Protein AF-A0A7V9I199-F1 (afdb_monomer_lite)

Radius of gyration: 19.9 Å; chains: 1; bounding box: 61×37×29 Å

Foldseek 3Di:
DVVVVVVVVVVVVVVVVVLQDWDWDWDFDADDDPNDTQGKIWIWTDGGQKIWIWIDTPNDIKIWIAGNVVRDIDIDD

Sequence (77 aa):
MRLRTAMVTMGLMACASVASADVKLVAQMTGKMMGMNPSGETVTYIKGNKMRSDQ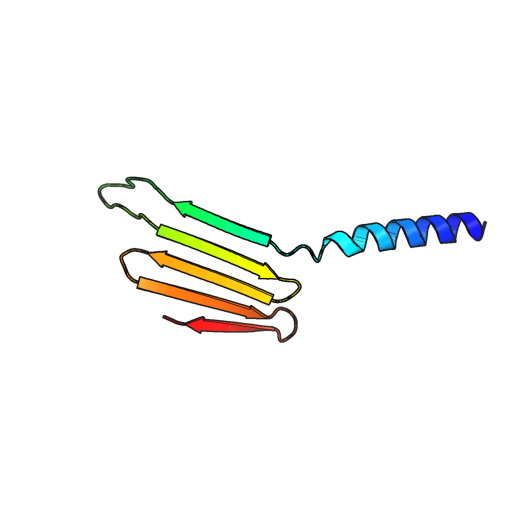TMGGNQMSTFMDVDSGEMITLN

Structure (mmCIF, N/CA/C/O backbone):
data_AF-A0A7V9I199-F1
#
_entry.id   AF-A0A7V9I199-F1
#
loop_
_atom_site.group_PDB
_atom_site.id
_atom_site.type_symbol
_atom_site.label_atom_id
_atom_site.label_alt_id
_atom_site.label_comp_id
_atom_site.label_asym_id
_atom_site.label_entity_id
_atom_site.label_seq_id
_atom_site.pdbx_PDB_ins_code
_atom_site.Cartn_x
_atom_site.Cartn_y
_atom_site.Cartn_z
_atom_site.occupancy
_atom_site.B_iso_or_equiv
_atom_site.auth_seq_id
_atom_site.auth_comp_id
_atom_site.auth_asym_id
_atom_site.auth_atom_id
_atom_site.pdbx_PDB_model_num
ATOM 1 N N . MET A 1 1 ? 39.353 -11.509 -3.565 1.00 60.50 1 MET A N 1
ATOM 2 C CA . MET A 1 1 ? 38.441 -10.455 -4.075 1.00 60.50 1 MET A CA 1
ATOM 3 C C . MET A 1 1 ? 37.021 -10.970 -4.337 1.00 60.50 1 MET A C 1
ATOM 5 O O . MET A 1 1 ? 36.097 -10.339 -3.857 1.00 60.50 1 MET A O 1
ATOM 9 N N . ARG A 1 2 ? 36.838 -12.138 -4.979 1.00 72.06 2 ARG A N 1
ATOM 10 C CA . ARG A 1 2 ? 35.518 -12.728 -5.314 1.00 72.06 2 ARG A CA 1
ATOM 11 C C . ARG A 1 2 ? 34.582 -13.004 -4.120 1.00 72.06 2 ARG A C 1
ATOM 13 O O . ARG A 1 2 ? 33.380 -12.807 -4.234 1.00 72.06 2 ARG A O 1
ATOM 20 N N . LEU A 1 3 ? 35.130 -13.402 -2.967 1.00 73.44 3 LEU A N 1
ATOM 21 C CA . LEU A 1 3 ? 34.338 -13.684 -1.758 1.00 73.44 3 LEU A CA 1
ATOM 22 C C . LEU A 1 3 ? 33.699 -12.420 -1.154 1.00 73.44 3 LEU A C 1
ATOM 24 O O . LEU A 1 3 ? 32.571 -12.458 -0.675 1.00 73.44 3 LEU A O 1
ATOM 28 N N . ARG A 1 4 ? 34.405 -11.283 -1.223 1.00 76.69 4 ARG A N 1
ATOM 29 C CA . ARG A 1 4 ? 33.905 -9.996 -0.718 1.00 76.69 4 ARG A CA 1
ATOM 30 C C . ARG A 1 4 ? 32.762 -9.472 -1.582 1.00 76.69 4 ARG A C 1
ATOM 32 O O . ARG A 1 4 ? 31.765 -9.013 -1.043 1.00 76.69 4 ARG A O 1
ATOM 39 N N . THR A 1 5 ? 32.880 -9.595 -2.904 1.00 79.56 5 THR A N 1
ATOM 40 C CA . THR A 1 5 ? 31.801 -9.234 -3.831 1.00 79.5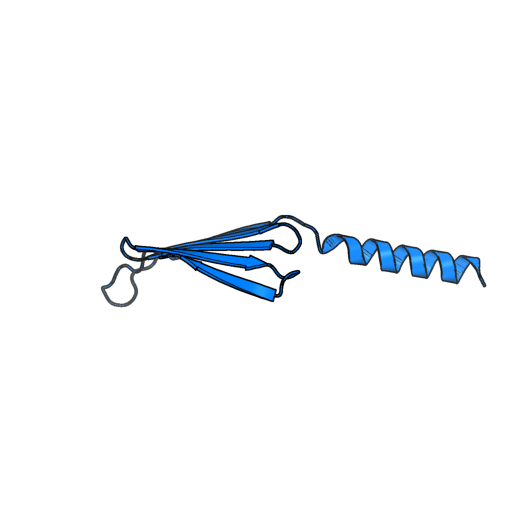6 5 THR A CA 1
ATOM 41 C C . THR A 1 5 ? 30.563 -10.098 -3.612 1.00 79.56 5 THR A C 1
ATOM 43 O O . THR A 1 5 ? 29.472 -9.554 -3.522 1.00 79.56 5 THR A O 1
ATOM 46 N N . ALA A 1 6 ? 30.725 -11.413 -3.422 1.00 78.19 6 ALA A N 1
ATOM 47 C CA . ALA A 1 6 ? 29.600 -12.313 -3.162 1.00 78.19 6 ALA A CA 1
ATOM 48 C C . ALA A 1 6 ? 28.828 -11.958 -1.876 1.00 78.19 6 ALA A C 1
ATOM 50 O O . ALA A 1 6 ? 27.599 -11.956 -1.879 1.00 78.19 6 ALA A O 1
ATOM 51 N N . MET A 1 7 ? 29.534 -11.607 -0.794 1.00 82.12 7 MET A N 1
ATOM 52 C CA . MET A 1 7 ? 28.891 -11.178 0.455 1.00 82.12 7 MET A CA 1
ATOM 53 C C . MET A 1 7 ? 28.133 -9.858 0.302 1.00 82.12 7 MET A C 1
ATOM 55 O O . MET A 1 7 ? 27.018 -9.736 0.801 1.00 82.12 7 MET A O 1
ATOM 59 N N . VAL A 1 8 ? 28.701 -8.888 -0.421 1.00 83.19 8 VAL A N 1
ATOM 60 C CA . VAL A 1 8 ? 28.032 -7.607 -0.691 1.00 83.19 8 VAL A CA 1
ATOM 61 C C . VAL A 1 8 ? 26.767 -7.821 -1.525 1.00 83.19 8 VAL A C 1
ATOM 63 O O . VAL A 1 8 ? 25.716 -7.284 -1.186 1.00 83.19 8 VAL A O 1
ATOM 66 N N . THR A 1 9 ? 26.828 -8.655 -2.566 1.00 81.12 9 THR A N 1
ATOM 67 C CA . THR A 1 9 ? 25.663 -8.968 -3.404 1.00 81.12 9 THR A CA 1
ATOM 68 C C . THR A 1 9 ? 24.559 -9.684 -2.620 1.00 81.12 9 THR A C 1
ATOM 70 O O . THR A 1 9 ? 23.393 -9.326 -2.764 1.00 81.12 9 THR A O 1
ATOM 73 N N . MET A 1 10 ? 24.899 -10.641 -1.749 1.00 79.88 10 MET A N 1
ATOM 74 C CA . MET A 1 10 ? 23.907 -11.305 -0.889 1.00 79.88 10 MET A CA 1
ATOM 75 C C . MET A 1 10 ? 23.277 -10.348 0.129 1.00 79.88 10 MET A C 1
ATOM 77 O O . MET A 1 10 ? 22.066 -10.398 0.333 1.00 79.88 10 MET A O 1
ATOM 81 N N . GLY A 1 11 ? 24.063 -9.443 0.721 1.00 80.69 11 GLY A N 1
ATOM 82 C CA . GLY A 1 11 ? 23.539 -8.416 1.625 1.00 80.69 11 GLY A CA 1
ATOM 83 C C . GLY A 1 11 ? 22.549 -7.475 0.933 1.00 80.69 11 GLY A C 1
ATOM 84 O O . GLY A 1 11 ? 21.495 -7.174 1.484 1.00 80.69 11 GLY A O 1
ATOM 85 N N . LEU A 1 12 ? 22.842 -7.072 -0.307 1.00 76.38 12 LEU A N 1
ATOM 86 C CA . LEU A 1 12 ? 21.945 -6.241 -1.116 1.00 76.38 12 LEU A CA 1
ATOM 87 C C . LEU A 1 12 ? 20.622 -6.944 -1.454 1.00 76.38 12 LEU A C 1
ATOM 89 O O . LEU A 1 12 ? 19.571 -6.313 -1.373 1.00 76.38 12 LEU A O 1
ATOM 93 N N . MET A 1 13 ? 20.644 -8.241 -1.781 1.00 73.81 13 MET A N 1
ATOM 94 C CA . MET A 1 13 ? 19.407 -8.985 -2.059 1.00 73.81 13 MET A CA 1
ATOM 95 C C . MET A 1 13 ? 18.545 -9.203 -0.808 1.00 73.81 13 MET A C 1
ATOM 97 O O . MET A 1 13 ? 17.322 -9.145 -0.900 1.00 73.81 13 MET A O 1
ATOM 101 N N . ALA A 1 14 ? 19.158 -9.393 0.364 1.00 72.38 14 ALA A N 1
ATOM 102 C CA . ALA A 1 14 ? 18.425 -9.533 1.625 1.00 72.38 14 ALA A CA 1
ATOM 103 C C . ALA A 1 14 ? 17.678 -8.245 2.024 1.00 72.38 14 ALA A C 1
ATOM 105 O O . ALA A 1 14 ? 16.606 -8.306 2.618 1.00 72.38 14 ALA A O 1
ATOM 106 N N . CYS A 1 15 ? 18.199 -7.071 1.660 1.00 66.56 15 CYS A N 1
ATOM 107 C CA . CYS A 1 15 ? 17.511 -5.798 1.886 1.00 66.56 15 CYS A CA 1
ATOM 108 C C . CYS A 1 15 ? 16.342 -5.558 0.917 1.00 66.56 15 CYS A C 1
ATOM 110 O O . CYS A 1 15 ? 15.475 -4.745 1.213 1.00 66.56 15 CYS A O 1
ATOM 112 N N . ALA A 1 16 ? 16.292 -6.241 -0.230 1.00 63.38 16 ALA A N 1
ATOM 113 C CA . ALA A 1 16 ? 15.214 -6.075 -1.206 1.00 63.38 16 ALA A CA 1
ATOM 114 C C . ALA A 1 16 ? 13.947 -6.880 -0.852 1.00 63.38 16 ALA A C 1
ATOM 116 O O . ALA A 1 16 ? 12.867 -6.576 -1.351 1.00 63.38 16 ALA A O 1
ATOM 117 N N . SER A 1 17 ? 14.040 -7.883 0.031 1.00 59.62 17 SER A N 1
ATOM 118 C CA . SER A 1 17 ? 12.905 -8.757 0.366 1.00 59.62 17 SER A CA 1
ATOM 119 C C . SER A 1 17 ? 11.908 -8.158 1.364 1.00 59.62 17 SER A C 1
ATOM 121 O O . SER A 1 17 ? 10.824 -8.707 1.538 1.00 59.62 17 SER A O 1
ATOM 123 N N . VAL A 1 18 ? 12.230 -7.036 2.021 1.00 57.62 18 VAL A N 1
ATOM 124 C CA . VAL A 1 18 ? 11.316 -6.384 2.984 1.00 57.62 18 VAL A CA 1
ATOM 125 C C . VAL A 1 18 ? 10.150 -5.642 2.317 1.00 57.62 18 VAL A C 1
ATOM 127 O O . VAL A 1 18 ? 9.237 -5.202 3.008 1.00 57.62 18 VAL A O 1
ATOM 130 N N . ALA A 1 19 ? 10.136 -5.535 0.984 1.00 57.62 19 ALA A N 1
ATOM 131 C CA . ALA A 1 19 ? 9.062 -4.882 0.233 1.00 57.62 19 ALA A CA 1
ATOM 132 C C . ALA A 1 19 ? 7.767 -5.719 0.116 1.00 57.62 19 ALA A C 1
ATOM 134 O O . ALA A 1 19 ? 6.776 -5.224 -0.406 1.00 57.62 19 ALA A O 1
ATOM 135 N N . SER A 1 20 ? 7.749 -6.964 0.612 1.00 60.75 20 SER A N 1
ATOM 136 C CA . SER A 1 20 ? 6.603 -7.888 0.520 1.00 60.75 20 SER A CA 1
ATOM 137 C C . SER A 1 20 ? 5.892 -8.113 1.863 1.00 60.75 20 SER A C 1
ATOM 139 O O . SER A 1 20 ? 5.411 -9.214 2.140 1.00 60.75 20 SER A O 1
ATOM 141 N N . ALA A 1 21 ? 5.859 -7.107 2.736 1.00 64.56 21 ALA A N 1
ATOM 142 C CA . ALA A 1 21 ? 5.072 -7.188 3.960 1.00 64.56 21 ALA A CA 1
ATOM 143 C C . ALA A 1 21 ? 3.603 -6.862 3.660 1.00 64.56 21 ALA A C 1
ATOM 145 O O . ALA A 1 21 ? 3.299 -5.807 3.106 1.00 64.56 21 ALA A O 1
ATOM 146 N N . ASP A 1 22 ? 2.692 -7.748 4.059 1.00 76.00 22 ASP A N 1
ATOM 147 C CA . ASP A 1 22 ? 1.264 -7.450 4.034 1.00 76.00 22 ASP A CA 1
ATOM 148 C C . ASP A 1 22 ? 0.956 -6.419 5.128 1.00 76.00 22 ASP A C 1
ATOM 150 O O . ASP A 1 22 ? 1.207 -6.658 6.312 1.00 76.00 22 ASP A O 1
ATOM 154 N N . VAL A 1 23 ? 0.407 -5.266 4.749 1.00 81.19 23 VAL A N 1
ATOM 155 C CA . VAL A 1 23 ? 0.112 -4.163 5.668 1.00 81.19 23 VAL A CA 1
ATOM 156 C C . VAL A 1 23 ? -1.381 -3.876 5.671 1.00 81.19 23 VAL A C 1
ATOM 158 O O . VAL A 1 23 ? -2.010 -3.736 4.625 1.00 81.19 23 VAL A O 1
ATOM 161 N N . LYS A 1 24 ? -1.951 -3.734 6.868 1.00 86.56 24 LYS A N 1
ATOM 162 C CA . LYS A 1 24 ? -3.279 -3.150 7.065 1.00 86.56 24 LYS A CA 1
ATOM 163 C C . LYS A 1 24 ? -3.120 -1.780 7.714 1.00 86.56 24 LYS A C 1
ATOM 165 O O . LYS A 1 24 ? -2.715 -1.687 8.869 1.00 86.56 24 LYS A O 1
ATOM 170 N N . LEU A 1 25 ? -3.466 -0.731 6.982 1.00 81.88 25 LEU A N 1
ATOM 171 C CA . LEU A 1 25 ? -3.565 0.633 7.482 1.00 81.88 25 LEU A CA 1
ATOM 172 C C . LEU A 1 25 ? -5.025 0.921 7.819 1.00 81.88 25 LEU A C 1
ATOM 174 O O . LEU A 1 25 ? -5.901 0.759 6.976 1.00 81.88 25 LEU A O 1
ATOM 178 N N . VAL A 1 26 ? -5.283 1.346 9.051 1.00 83.94 26 VAL A N 1
ATOM 179 C CA . VAL A 1 26 ? -6.604 1.812 9.484 1.00 83.94 26 VAL A CA 1
ATOM 180 C C . VAL A 1 26 ? -6.453 3.280 9.853 1.00 83.94 26 VAL A C 1
ATOM 182 O O . VAL A 1 26 ? -5.822 3.609 10.855 1.00 83.94 26 VAL A O 1
ATOM 185 N N . ALA A 1 27 ? -6.993 4.163 9.021 1.00 77.06 27 ALA A N 1
ATOM 186 C CA . ALA A 1 27 ? -7.041 5.594 9.262 1.00 77.06 27 ALA A CA 1
ATOM 187 C C . ALA A 1 27 ? -8.456 5.963 9.712 1.00 77.06 27 ALA A C 1
ATOM 189 O O . ALA A 1 27 ? -9.393 6.008 8.915 1.00 77.06 27 ALA A O 1
ATOM 190 N N . GLN A 1 28 ? -8.608 6.213 11.010 1.00 74.25 28 GLN A N 1
ATOM 191 C CA . GLN A 1 28 ? -9.852 6.719 11.580 1.00 74.25 28 GLN A CA 1
ATOM 192 C C . GLN A 1 28 ? -9.747 8.237 11.694 1.00 74.25 28 GLN A C 1
ATOM 194 O O . GLN A 1 28 ? -8.961 8.757 12.487 1.00 74.25 28 GLN A O 1
ATOM 199 N N . MET A 1 29 ? -10.528 8.959 10.891 1.00 69.25 29 MET A N 1
ATOM 200 C CA . MET A 1 29 ? -10.682 10.401 11.048 1.00 69.25 29 MET A CA 1
ATOM 201 C C . MET A 1 29 ? -11.852 10.668 11.989 1.00 69.25 29 MET A C 1
ATOM 203 O O . MET A 1 29 ? -13.019 10.510 11.634 1.00 69.25 29 MET A O 1
ATOM 207 N N . THR A 1 30 ? -11.519 11.085 13.209 1.00 63.78 30 THR A N 1
ATOM 208 C CA . THR A 1 30 ? -12.480 11.567 14.202 1.00 63.78 30 THR A CA 1
ATOM 209 C C . THR A 1 30 ? -12.191 13.033 14.494 1.00 63.78 30 THR A C 1
ATOM 211 O O . THR A 1 30 ? -11.122 13.367 15.002 1.00 63.78 30 THR A O 1
ATOM 214 N N . GLY A 1 31 ? -13.126 13.927 14.185 1.00 59.19 31 GLY A N 1
ATOM 215 C CA . GLY A 1 31 ? -12.972 15.347 14.487 1.00 59.19 31 GLY A CA 1
ATOM 216 C C . GLY A 1 31 ? -14.189 16.161 14.071 1.00 59.19 31 GLY A C 1
ATOM 217 O O . GLY A 1 31 ? -14.824 15.870 13.062 1.00 59.19 31 GLY A O 1
ATOM 218 N N . LYS A 1 32 ? -14.507 17.201 14.847 1.00 58.59 32 LYS A N 1
ATOM 219 C CA . LYS A 1 32 ? -15.501 18.215 14.474 1.00 58.59 32 LYS A CA 1
ATOM 220 C C . LYS A 1 32 ? -14.807 19.293 13.647 1.00 58.59 32 LYS A C 1
ATOM 222 O O . LYS A 1 32 ? -14.322 20.275 14.202 1.00 58.59 32 LYS A O 1
ATOM 227 N N . MET A 1 33 ? -14.737 19.117 12.331 1.00 55.75 33 MET A N 1
ATOM 228 C CA . MET A 1 33 ? -14.353 20.215 11.442 1.00 55.75 33 MET A CA 1
ATOM 229 C C . MET A 1 33 ? -15.589 21.073 11.164 1.00 55.75 33 MET A C 1
ATOM 231 O O . MET A 1 33 ? -16.524 20.626 10.510 1.00 55.75 33 MET A O 1
ATOM 235 N N . MET A 1 34 ? -15.596 22.305 11.687 1.00 56.66 34 MET A N 1
ATOM 236 C CA . MET A 1 34 ? -16.548 23.366 11.316 1.00 56.66 34 MET A CA 1
ATOM 237 C C . MET A 1 34 ? -18.030 22.934 11.312 1.00 56.66 34 MET A C 1
ATOM 239 O O . MET A 1 34 ? -18.752 23.153 10.346 1.00 56.66 34 MET A O 1
ATOM 243 N N . GLY A 1 35 ? -18.497 22.292 12.388 1.00 59.84 35 GLY A N 1
ATOM 244 C CA . GLY A 1 35 ? -19.921 21.960 12.560 1.00 59.84 35 GLY A CA 1
ATOM 245 C C . GLY A 1 35 ? -20.439 20.768 11.742 1.00 59.84 35 GLY A C 1
ATOM 246 O O . GLY A 1 35 ? -21.565 20.338 11.978 1.00 59.84 35 GLY A O 1
ATOM 247 N N . MET A 1 36 ? -19.627 20.177 10.862 1.00 57.53 36 MET A N 1
ATOM 248 C CA . MET A 1 36 ? -19.886 18.862 10.273 1.00 57.53 36 MET A CA 1
ATOM 249 C C . MET A 1 36 ? -19.032 17.815 10.987 1.00 57.53 36 MET A C 1
ATOM 251 O O . MET A 1 36 ? -17.911 18.082 11.419 1.00 57.53 36 MET A O 1
ATOM 255 N N .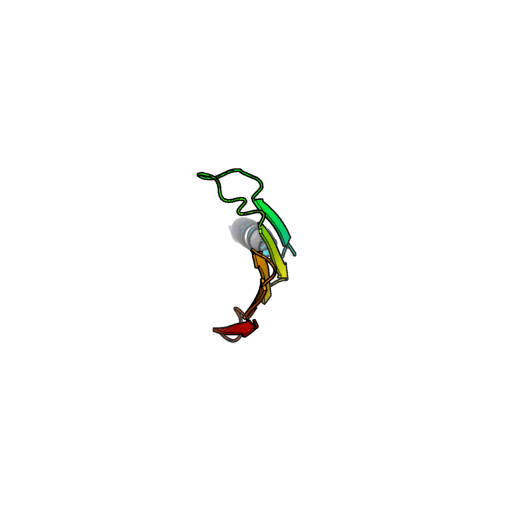 ASN A 1 37 ? -19.586 16.617 11.148 1.00 54.06 37 ASN A N 1
ATOM 256 C CA . ASN A 1 37 ? -18.885 15.477 11.720 1.00 54.06 37 ASN A CA 1
ATOM 257 C C . ASN A 1 37 ? -18.401 14.596 10.555 1.00 54.06 37 ASN A C 1
ATOM 259 O O . ASN A 1 37 ? -19.126 13.675 10.177 1.00 54.06 37 ASN A O 1
ATOM 263 N N . PRO A 1 38 ? -17.234 14.857 9.928 1.00 59.62 38 PRO A N 1
ATOM 264 C CA . PRO A 1 38 ? -16.639 13.915 8.993 1.00 59.62 38 PRO A CA 1
ATOM 265 C C . PRO A 1 38 ? -16.040 12.759 9.802 1.00 59.62 38 PRO A C 1
ATOM 267 O O . PRO A 1 38 ? -14.828 12.611 9.905 1.00 59.62 38 PRO A O 1
ATOM 270 N N . SER A 1 39 ? -16.897 11.965 10.447 1.00 61.47 39 SER A N 1
ATOM 271 C CA . SER A 1 39 ? -16.503 10.64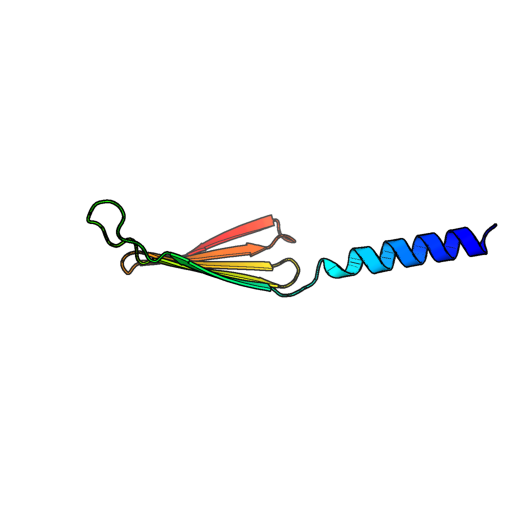7 10.924 1.00 61.47 39 SER A CA 1
ATOM 272 C C . SER A 1 39 ? -16.366 9.772 9.686 1.00 61.47 39 SER A C 1
ATOM 274 O O . SER A 1 39 ? -17.369 9.442 9.047 1.00 61.47 39 SER A O 1
ATOM 276 N N . GLY A 1 40 ? -15.125 9.480 9.315 1.00 67.88 40 GLY A N 1
ATOM 277 C CA . GLY A 1 40 ? -14.800 8.631 8.181 1.00 67.88 40 GLY A CA 1
ATOM 278 C C . GLY A 1 40 ? -13.748 7.606 8.573 1.00 67.88 40 GLY A C 1
ATOM 279 O O . GLY A 1 40 ? -12.792 7.926 9.283 1.00 67.88 40 GLY A O 1
ATOM 280 N N . GLU A 1 41 ? -13.942 6.371 8.130 1.00 78.94 41 GLU A N 1
ATOM 281 C CA . GLU A 1 41 ? -12.981 5.287 8.313 1.00 78.94 41 GLU A CA 1
ATOM 282 C C . GLU A 1 41 ? -12.415 4.909 6.950 1.00 78.94 41 GLU A C 1
ATOM 284 O O . GLU A 1 41 ? -13.171 4.567 6.041 1.00 78.94 41 GLU A O 1
ATOM 289 N N . THR A 1 42 ? -11.092 4.972 6.816 1.00 83.06 42 THR A N 1
ATOM 290 C CA . THR A 1 42 ? -10.383 4.480 5.637 1.00 83.06 42 THR A CA 1
ATOM 291 C C . THR A 1 42 ? -9.521 3.295 6.040 1.00 83.06 42 THR A C 1
ATOM 293 O O . THR A 1 42 ? -8.624 3.422 6.874 1.00 83.06 42 THR A O 1
ATOM 296 N N . VAL A 1 43 ? -9.767 2.138 5.437 1.00 86.50 43 VAL A N 1
ATOM 297 C CA . VAL A 1 43 ? -8.988 0.921 5.646 1.00 86.50 43 VAL A CA 1
ATOM 298 C C . VAL A 1 43 ? -8.263 0.571 4.359 1.00 86.50 43 VAL A C 1
ATOM 300 O O . VAL A 1 43 ? -8.890 0.222 3.367 1.00 86.50 43 VAL A O 1
ATOM 303 N N . THR A 1 44 ? -6.936 0.623 4.380 1.00 87.88 44 THR A N 1
ATOM 304 C CA . THR A 1 44 ? -6.100 0.241 3.242 1.00 87.88 44 THR A CA 1
ATOM 305 C C . THR A 1 44 ? -5.360 -1.051 3.550 1.00 87.88 44 THR A C 1
ATOM 307 O O . THR A 1 44 ? -4.555 -1.128 4.473 1.00 87.88 44 THR A O 1
ATOM 310 N N . TYR A 1 45 ? -5.623 -2.074 2.755 1.00 85.94 45 TYR A N 1
ATOM 311 C CA . TYR A 1 45 ? -4.928 -3.346 2.748 1.00 85.94 45 TYR A CA 1
ATOM 312 C C . TYR A 1 45 ? -3.913 -3.347 1.612 1.00 85.94 45 TYR A C 1
ATOM 314 O O . TYR A 1 45 ? -4.261 -3.064 0.470 1.00 85.94 45 TYR A O 1
ATOM 322 N N . ILE A 1 46 ? -2.674 -3.699 1.915 1.00 85.62 46 ILE A N 1
ATOM 323 C CA . ILE A 1 46 ? -1.591 -3.890 0.955 1.00 85.62 46 ILE A CA 1
ATOM 324 C C . ILE A 1 46 ? -1.133 -5.330 1.133 1.00 85.62 46 ILE A C 1
ATOM 326 O O . ILE A 1 46 ? -0.784 -5.727 2.241 1.00 85.62 46 ILE A O 1
ATOM 330 N N . LYS A 1 47 ? -1.195 -6.126 0.071 1.00 83.19 47 LYS A N 1
ATOM 331 C CA . LYS A 1 47 ? -0.780 -7.527 0.066 1.00 83.19 47 LYS A CA 1
ATOM 332 C C . LYS A 1 47 ? 0.050 -7.790 -1.179 1.00 83.19 47 LYS A C 1
ATOM 334 O O . LYS A 1 47 ? -0.500 -7.893 -2.277 1.00 83.19 47 LYS A O 1
ATOM 339 N N . GLY A 1 48 ? 1.368 -7.869 -1.002 1.00 82.31 48 GLY A N 1
ATOM 340 C CA . GLY A 1 48 ? 2.317 -7.864 -2.117 1.00 82.31 48 GLY A CA 1
ATOM 341 C C . GLY A 1 48 ? 2.030 -6.705 -3.079 1.00 82.31 48 GLY A C 1
ATOM 342 O O . GLY A 1 48 ? 2.031 -5.545 -2.675 1.00 82.31 48 GLY A O 1
ATOM 343 N N . ASN A 1 49 ? 1.703 -7.036 -4.329 1.00 81.25 49 ASN A N 1
ATOM 344 C CA . ASN A 1 49 ? 1.455 -6.068 -5.404 1.00 81.25 49 ASN A CA 1
ATOM 345 C C . ASN A 1 49 ? -0.022 -5.668 -5.555 1.00 81.25 49 ASN A C 1
ATOM 347 O O . ASN A 1 49 ? -0.379 -4.932 -6.471 1.00 81.25 49 ASN A O 1
ATOM 351 N N . LYS A 1 50 ? -0.902 -6.134 -4.664 1.00 85.06 50 LYS A N 1
ATOM 352 C CA . LYS A 1 50 ? -2.323 -5.778 -4.667 1.00 85.06 50 LYS A CA 1
ATOM 353 C C . LYS A 1 50 ? -2.634 -4.873 -3.486 1.00 85.06 50 LYS A C 1
ATOM 355 O O . LYS A 1 50 ? -2.239 -5.142 -2.352 1.00 85.06 50 LYS A O 1
ATOM 360 N N . MET A 1 51 ? -3.402 -3.826 -3.738 1.00 86.06 51 MET A N 1
ATOM 361 C CA . MET A 1 51 ? -3.887 -2.892 -2.738 1.00 86.06 51 MET A CA 1
ATOM 362 C C . MET A 1 51 ? -5.410 -2.793 -2.815 1.00 86.06 51 MET A C 1
ATOM 364 O O . MET A 1 51 ? -6.001 -2.778 -3.889 1.00 86.06 51 MET A O 1
ATOM 368 N N . ARG A 1 52 ? -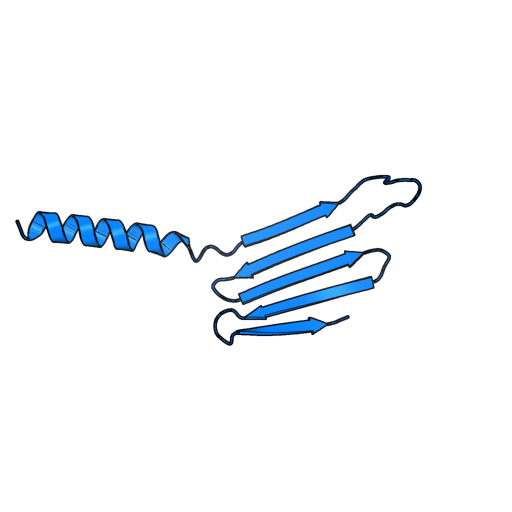6.059 -2.714 -1.658 1.00 89.75 52 ARG A N 1
ATOM 369 C CA . ARG A 1 52 ? -7.483 -2.413 -1.523 1.00 89.75 52 ARG A CA 1
ATOM 370 C C . ARG A 1 52 ? -7.638 -1.286 -0.518 1.00 89.75 52 ARG A C 1
ATOM 372 O O . ARG A 1 52 ? -7.106 -1.401 0.576 1.00 89.75 52 ARG A O 1
ATOM 379 N N . SER A 1 53 ? -8.376 -0.239 -0.849 1.00 86.88 53 SER A N 1
ATOM 380 C CA . SER A 1 53 ? -8.736 0.835 0.072 1.00 86.88 53 SER A CA 1
ATOM 381 C C . SER A 1 53 ? -10.250 0.926 0.171 1.00 86.88 53 SER A C 1
ATOM 383 O O . SER A 1 53 ? -10.921 1.164 -0.826 1.00 86.88 53 SER A O 1
ATOM 385 N N . ASP A 1 54 ? -10.784 0.700 1.363 1.00 87.81 54 ASP A N 1
ATOM 386 C CA . ASP A 1 54 ? -12.190 0.897 1.679 1.00 87.81 54 ASP A CA 1
ATOM 387 C C . ASP A 1 54 ? -12.329 2.219 2.431 1.00 87.81 54 ASP A C 1
ATOM 389 O O . ASP A 1 54 ? -11.702 2.405 3.471 1.00 87.81 54 ASP A O 1
ATOM 393 N N . GLN A 1 55 ? -13.145 3.135 1.924 1.00 83.94 55 GLN A N 1
ATOM 394 C CA . GLN A 1 55 ? -13.436 4.416 2.548 1.00 83.94 55 GLN A CA 1
ATOM 395 C C . GLN A 1 55 ? -14.925 4.500 2.866 1.00 83.94 55 GLN A C 1
ATOM 397 O O . GLN A 1 55 ? -15.767 4.472 1.972 1.00 83.94 55 GLN A O 1
ATOM 402 N N . THR A 1 56 ? -15.248 4.661 4.142 1.00 81.94 56 THR A N 1
ATOM 403 C CA . THR A 1 56 ? -16.610 4.904 4.617 1.00 81.94 56 THR A CA 1
ATOM 404 C C . THR A 1 56 ? -16.716 6.363 5.034 1.00 81.94 56 THR A C 1
ATOM 406 O O . THR A 1 56 ? -16.038 6.784 5.971 1.00 81.94 56 THR A O 1
ATOM 409 N N . MET A 1 57 ? -17.558 7.151 4.362 1.00 74.69 57 MET A N 1
ATOM 410 C CA . MET A 1 57 ? -17.782 8.563 4.691 1.00 74.69 57 MET A CA 1
ATOM 411 C C . MET A 1 57 ? -19.263 8.917 4.540 1.00 74.69 57 MET A C 1
ATOM 413 O O . MET A 1 57 ? -19.840 8.777 3.465 1.00 74.69 57 MET A O 1
ATOM 417 N N . GLY A 1 58 ? -19.896 9.378 5.624 1.00 72.81 58 GLY A N 1
ATOM 418 C CA . GLY A 1 58 ? -21.286 9.858 5.586 1.00 72.81 58 GLY A CA 1
ATOM 419 C C . GLY A 1 58 ? -22.343 8.802 5.225 1.00 72.81 58 GLY A C 1
ATOM 420 O O . GLY A 1 58 ? -23.420 9.174 4.775 1.00 72.81 58 GLY A O 1
ATOM 421 N N . GLY A 1 59 ? -22.048 7.510 5.409 1.00 71.88 59 GLY A N 1
ATOM 422 C CA . GLY A 1 59 ? -22.952 6.396 5.086 1.00 71.88 59 GLY A CA 1
ATOM 423 C C . GLY A 1 59 ? -22.723 5.753 3.715 1.00 71.88 59 GLY A C 1
ATOM 424 O O . GLY A 1 59 ? -23.252 4.673 3.478 1.00 71.88 59 GLY A O 1
ATOM 425 N N . ASN A 1 60 ? -21.892 6.354 2.858 1.00 76.38 60 ASN A N 1
ATOM 426 C CA . ASN A 1 60 ? -21.460 5.744 1.602 1.00 76.38 60 ASN A CA 1
ATOM 427 C C . ASN A 1 60 ? -20.130 5.013 1.805 1.00 76.38 60 ASN A C 1
ATOM 429 O O . ASN A 1 60 ? -19.226 5.535 2.469 1.00 76.38 60 ASN A O 1
ATOM 433 N N . GLN A 1 61 ? -20.025 3.817 1.228 1.00 81.69 61 GLN A N 1
ATOM 434 C CA . GLN A 1 61 ? -18.808 3.016 1.215 1.00 81.69 61 GLN A CA 1
ATOM 435 C C . GLN A 1 61 ? -18.250 2.997 -0.204 1.00 81.69 61 GLN A C 1
ATOM 437 O O . GLN A 1 61 ? -18.934 2.598 -1.135 1.00 81.69 61 GLN A O 1
ATOM 442 N N . MET A 1 62 ? -17.001 3.416 -0.360 1.00 86.69 62 MET A N 1
ATOM 443 C CA . MET A 1 62 ? -16.274 3.338 -1.618 1.00 86.69 62 MET A CA 1
ATOM 444 C C . MET A 1 62 ? -15.108 2.370 -1.449 1.00 86.69 62 MET A C 1
ATOM 446 O O . MET A 1 62 ? -14.308 2.523 -0.528 1.00 86.69 62 MET A O 1
ATOM 450 N N . SER A 1 63 ? -14.999 1.388 -2.337 1.00 88.75 63 SER A N 1
ATOM 451 C CA . SER A 1 63 ? -13.911 0.410 -2.344 1.00 88.75 63 SER A CA 1
ATOM 452 C C . SER A 1 63 ? -13.083 0.561 -3.610 1.00 88.75 63 SER A C 1
ATOM 454 O O . SER A 1 63 ? -13.574 0.348 -4.715 1.00 88.75 63 SER A O 1
ATOM 456 N N . THR A 1 64 ? -11.806 0.873 -3.449 1.00 88.75 64 THR A N 1
ATOM 457 C CA . THR A 1 64 ? -10.842 0.977 -4.542 1.00 88.75 64 THR A CA 1
ATOM 458 C C . THR A 1 64 ? -9.883 -0.199 -4.482 1.00 88.75 64 THR A C 1
ATOM 460 O O . THR A 1 64 ? -9.249 -0.442 -3.460 1.00 88.75 64 THR A O 1
ATOM 463 N N . PHE A 1 65 ? -9.740 -0.914 -5.587 1.00 89.19 65 PHE A N 1
ATOM 464 C CA . PHE A 1 65 ? -8.785 -1.994 -5.775 1.00 89.19 65 PHE A CA 1
ATOM 465 C C . PHE A 1 65 ? -7.730 -1.527 -6.767 1.00 89.19 65 PHE A C 1
ATOM 467 O O . PHE A 1 65 ? -8.059 -1.006 -7.828 1.00 89.19 65 PHE A O 1
ATOM 474 N N . MET A 1 66 ? -6.466 -1.706 -6.418 1.00 87.25 66 MET A N 1
ATOM 475 C CA . MET A 1 66 ? -5.325 -1.408 -7.267 1.00 87.25 66 MET A CA 1
ATOM 476 C C . MET A 1 66 ? -4.472 -2.663 -7.368 1.00 87.25 66 MET A C 1
ATOM 478 O O . MET A 1 66 ? -4.047 -3.220 -6.357 1.00 87.25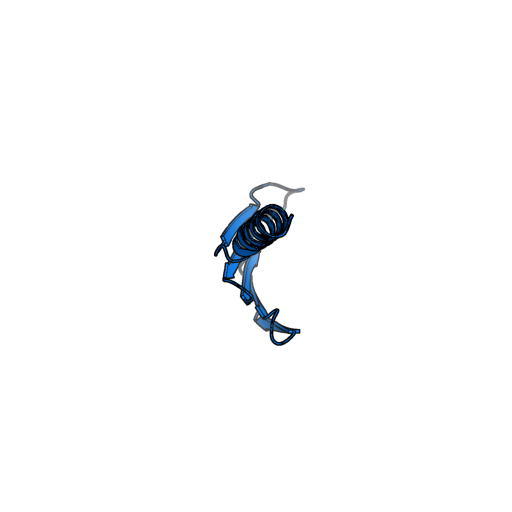 66 MET A O 1
ATOM 482 N N . ASP A 1 67 ? -4.218 -3.096 -8.591 1.00 85.31 67 ASP A N 1
ATOM 483 C CA . ASP A 1 67 ? -3.275 -4.160 -8.891 1.00 85.31 67 ASP A CA 1
ATOM 484 C C . ASP A 1 67 ? -2.063 -3.539 -9.588 1.00 85.31 67 ASP A C 1
ATOM 486 O O . ASP A 1 67 ? -2.154 -3.017 -10.699 1.00 85.31 67 ASP A O 1
ATOM 490 N N . VAL A 1 68 ? -0.928 -3.531 -8.892 1.00 79.81 68 VAL A N 1
ATOM 491 C CA . VAL A 1 68 ? 0.316 -2.927 -9.380 1.00 79.81 68 VAL A CA 1
ATOM 492 C C . VAL A 1 68 ? 0.927 -3.771 -10.504 1.00 79.81 68 VAL A C 1
ATOM 494 O O . VAL A 1 68 ? 1.642 -3.222 -11.338 1.00 79.81 68 VAL A O 1
ATOM 497 N N . ASP A 1 69 ? 0.610 -5.070 -10.576 1.00 79.31 69 ASP A N 1
ATOM 498 C CA . ASP A 1 69 ? 1.128 -5.966 -11.615 1.00 79.31 69 ASP A CA 1
ATOM 499 C C . ASP A 1 69 ? 0.407 -5.774 -12.949 1.00 79.31 69 ASP A C 1
ATOM 501 O O . ASP A 1 69 ? 1.050 -5.736 -13.999 1.00 79.31 69 ASP A O 1
ATOM 505 N N . SER A 1 70 ? -0.924 -5.644 -12.926 1.00 80.00 70 SER A N 1
ATOM 506 C CA . SER A 1 70 ? -1.706 -5.380 -14.141 1.00 80.00 70 SER A CA 1
ATOM 507 C C . SER A 1 70 ? -1.813 -3.890 -14.479 1.00 80.00 70 SER A C 1
ATOM 509 O O . SER A 1 70 ? -2.194 -3.543 -15.596 1.00 80.00 70 SER A O 1
ATOM 511 N N . GLY A 1 71 ? -1.461 -3.000 -13.544 1.00 79.69 71 GLY A N 1
ATOM 512 C CA . GLY A 1 71 ? -1.651 -1.556 -13.686 1.00 79.69 71 GLY A CA 1
ATOM 513 C C . GLY A 1 71 ? -3.125 -1.141 -13.655 1.00 79.69 71 GLY A C 1
ATOM 514 O O . GLY A 1 71 ? -3.463 -0.033 -14.074 1.00 79.69 71 GLY A O 1
ATOM 515 N N . GLU A 1 72 ? -4.009 -2.023 -13.187 1.00 83.88 72 GLU A N 1
ATOM 516 C CA . GLU A 1 72 ? -5.448 -1.793 -13.166 1.00 83.88 72 GLU A CA 1
ATOM 517 C C . GLU A 1 72 ? -5.894 -1.180 -11.837 1.00 83.88 72 GLU A C 1
ATOM 519 O O . GLU A 1 72 ? -5.467 -1.576 -10.749 1.00 83.88 72 GLU A O 1
ATOM 524 N N . MET A 1 73 ? -6.807 -0.217 -11.936 1.00 86.06 73 MET A N 1
ATOM 525 C CA . MET A 1 73 ? -7.491 0.383 -10.799 1.00 86.06 73 MET A CA 1
ATOM 526 C C . MET A 1 73 ? -8.997 0.271 -11.017 1.00 86.06 73 MET A C 1
ATOM 528 O O . MET A 1 73 ? -9.518 0.728 -12.034 1.00 86.06 73 MET A O 1
ATOM 532 N N . ILE A 1 74 ? -9.695 -0.322 -10.053 1.00 88.12 74 ILE A N 1
ATOM 533 C CA . ILE A 1 74 ? -11.146 -0.506 -10.074 1.00 88.12 74 ILE A CA 1
ATOM 534 C C . ILE A 1 74 ? -11.727 0.162 -8.837 1.00 88.12 74 ILE A C 1
ATOM 536 O O . ILE A 1 74 ? -11.330 -0.154 -7.719 1.00 88.12 74 ILE A O 1
ATOM 540 N N . THR A 1 75 ? -12.705 1.040 -9.033 1.00 85.56 75 THR A N 1
ATOM 541 C CA . THR A 1 75 ? -13.432 1.693 -7.941 1.00 85.56 75 THR A CA 1
ATOM 542 C C . THR A 1 75 ? -14.887 1.244 -7.957 1.00 85.56 75 THR A C 1
ATOM 544 O O . THR A 1 75 ? -15.544 1.307 -8.994 1.00 85.56 75 THR A O 1
ATOM 547 N N . LEU A 1 76 ? -15.386 0.799 -6.806 1.00 85.00 76 LEU A N 1
ATOM 548 C CA . LEU A 1 76 ? -16.773 0.411 -6.562 1.00 85.00 76 LEU A CA 1
ATOM 549 C C . LEU A 1 76 ? -17.395 1.377 -5.541 1.00 85.00 76 LEU A C 1
ATOM 551 O O . LEU A 1 76 ? -16.723 1.769 -4.585 1.00 85.00 76 LEU A O 1
ATOM 555 N N . ASN A 1 77 ? -18.656 1.757 -5.757 1.00 75.12 77 ASN A N 1
ATOM 556 C CA . ASN A 1 77 ? -19.472 2.623 -4.894 1.00 75.12 77 ASN A CA 1
ATOM 557 C C . ASN A 1 77 ? -20.862 2.000 -4.756 1.00 75.12 77 ASN A C 1
ATOM 559 O O . ASN A 1 77 ? -21.436 1.684 -5.825 1.00 75.12 77 ASN A O 1
#

Secondary structure (DSSP, 8-state):
-HHHHHHHHHHHHHHHGGGG--EEEEEEE---BTTB---EEEEEEEETTEEEEEEEETTEEEEEEEETTTTEEEEE-

pLDDT: mean 76.19, std 10.33, range [54.06, 89.75]